Protein AF-A0A964YJC4-F1 (afdb_monomer_lite)

Secondary structure (DSSP, 8-state):
-HHHHHT----HHHHHHHHHHHHHHSPPPPBTTB---EEEEEEEETTTTEEEEEES-GGGS-HHHHHHHHHHHHHHSS-TTS--EEEEEE--GGGHHHHHHHHHHHHHHTT-----PPPP-------------PPPPPPPPPPP-----

Structure (mmCIF, N/CA/C/O backbone):
data_AF-A0A964YJC4-F1
#
_entry.id   AF-A0A964YJC4-F1
#
loop_
_atom_site.group_PDB
_atom_site.id
_atom_site.type_symbol
_atom_site.label_atom_id
_atom_site.label_alt_id
_atom_site.label_comp_id
_atom_site.label_asym_id
_atom_site.label_entity_id
_atom_site.label_seq_id
_atom_site.pdbx_PDB_ins_code
_atom_site.Cartn_x
_atom_site.Cartn_y
_atom_site.Cartn_z
_atom_site.occupancy
_atom_site.B_iso_or_equiv
_atom_site.auth_seq_id
_atom_site.auth_comp_id
_atom_site.auth_asym_id
_atom_site.auth_atom_id
_atom_site.pdbx_PDB_model_num
ATOM 1 N N . ASN A 1 1 ? 11.498 -13.279 -18.787 1.00 78.50 1 ASN A N 1
ATOM 2 C CA . ASN A 1 1 ? 10.397 -12.395 -18.331 1.00 78.50 1 ASN A CA 1
ATOM 3 C C . ASN A 1 1 ? 10.256 -12.341 -16.814 1.00 78.50 1 ASN A C 1
ATOM 5 O O . ASN A 1 1 ? 10.274 -11.239 -16.283 1.00 78.50 1 ASN A O 1
ATOM 9 N N . LEU A 1 2 ? 10.242 -13.479 -16.110 1.00 84.31 2 LEU A N 1
ATOM 10 C CA . LEU A 1 2 ? 10.107 -13.540 -14.645 1.00 84.31 2 LEU A CA 1
ATOM 11 C C . LEU A 1 2 ? 11.129 -12.688 -13.863 1.00 84.31 2 LEU A C 1
ATOM 13 O O . LEU A 1 2 ? 10.747 -11.892 -13.015 1.00 84.31 2 LEU A O 1
ATOM 17 N N . HIS A 1 3 ? 12.422 -12.782 -14.198 1.00 83.69 3 HIS A N 1
ATOM 18 C CA . HIS A 1 3 ? 13.472 -11.994 -13.533 1.00 83.69 3 HI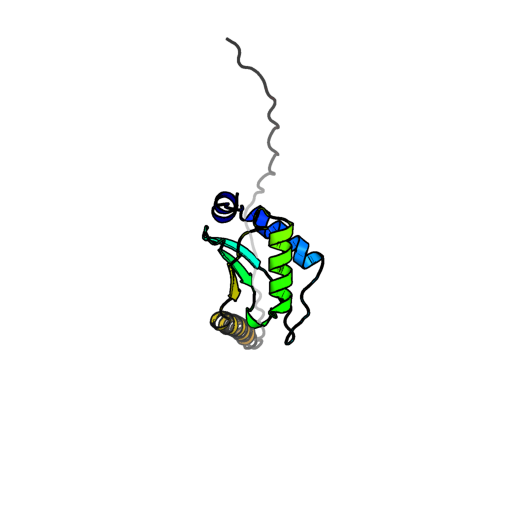S A CA 1
ATOM 19 C C . HIS A 1 3 ? 13.254 -10.477 -13.677 1.00 83.69 3 HIS A C 1
ATOM 21 O O . HIS A 1 3 ? 13.406 -9.727 -12.721 1.00 83.69 3 HIS A O 1
ATOM 27 N N . LYS A 1 4 ? 12.809 -10.024 -14.858 1.00 85.88 4 LYS A N 1
ATOM 28 C CA . LYS A 1 4 ? 12.506 -8.607 -15.115 1.00 85.88 4 LYS A CA 1
ATOM 29 C C . LYS A 1 4 ? 11.345 -8.112 -14.247 1.00 85.88 4 LYS A C 1
ATOM 31 O O . LYS A 1 4 ? 11.418 -6.998 -13.743 1.00 85.88 4 LYS A O 1
ATOM 36 N N . GLN A 1 5 ? 10.310 -8.933 -14.056 1.00 85.31 5 GLN A N 1
ATOM 37 C CA . GLN A 1 5 ? 9.193 -8.617 -13.160 1.00 85.31 5 GLN A CA 1
ATOM 38 C C . GLN A 1 5 ? 9.638 -8.615 -11.686 1.00 85.31 5 GLN A C 1
ATOM 40 O O . GLN A 1 5 ? 9.293 -7.707 -10.937 1.00 85.31 5 GLN A O 1
ATOM 45 N N . ALA A 1 6 ? 10.461 -9.583 -11.267 1.00 85.19 6 ALA A N 1
ATOM 46 C CA . ALA A 1 6 ? 10.927 -9.697 -9.883 1.00 85.19 6 ALA A CA 1
ATOM 47 C C . ALA A 1 6 ? 11.852 -8.541 -9.462 1.00 85.19 6 ALA A C 1
ATOM 49 O O . ALA A 1 6 ? 11.804 -8.089 -8.315 1.00 85.19 6 ALA A O 1
ATOM 50 N N . SER A 1 7 ? 12.667 -8.041 -10.393 1.00 87.88 7 SER A N 1
ATOM 51 C CA . SER A 1 7 ? 13.546 -6.882 -10.199 1.00 87.88 7 SER A CA 1
ATOM 52 C C . SER A 1 7 ? 12.850 -5.538 -10.442 1.00 87.88 7 SER A C 1
ATOM 54 O O . SER A 1 7 ? 13.477 -4.493 -10.272 1.00 87.88 7 SER A O 1
ATOM 56 N N . HIS A 1 8 ? 11.579 -5.532 -10.857 1.00 89.94 8 HIS A N 1
ATOM 57 C CA . HIS A 1 8 ? 10.869 -4.297 -11.161 1.00 89.94 8 HIS A CA 1
ATOM 58 C C . HIS A 1 8 ? 10.605 -3.487 -9.887 1.00 89.94 8 HIS A C 1
ATOM 60 O O . HIS A 1 8 ? 10.132 -4.012 -8.871 1.00 89.94 8 HIS A O 1
ATOM 66 N N . ARG A 1 9 ? 10.912 -2.188 -9.952 1.00 92.12 9 ARG A N 1
ATOM 67 C CA . ARG A 1 9 ? 10.663 -1.242 -8.869 1.00 92.12 9 ARG A CA 1
ATOM 68 C C . ARG A 1 9 ? 9.523 -0.312 -9.247 1.00 92.12 9 ARG A C 1
ATOM 70 O O . ARG A 1 9 ? 9.653 0.469 -10.184 1.00 92.12 9 ARG A O 1
ATOM 77 N N . VAL A 1 10 ? 8.434 -0.399 -8.497 1.00 92.06 10 VAL A N 1
ATOM 78 C CA . VAL A 1 10 ? 7.250 0.441 -8.666 1.00 92.06 10 VAL A CA 1
ATOM 79 C C . VAL A 1 10 ? 7.426 1.709 -7.848 1.00 92.06 10 VAL A C 1
ATOM 81 O O . VAL A 1 10 ? 7.939 1.691 -6.724 1.00 92.06 10 VAL A O 1
ATOM 84 N N . THR A 1 11 ? 7.010 2.834 -8.421 1.00 94.25 11 THR A N 1
ATOM 85 C CA . THR A 1 11 ? 7.091 4.112 -7.723 1.00 94.25 11 THR A CA 1
ATOM 86 C C . THR A 1 11 ? 6.065 4.167 -6.591 1.00 94.25 11 THR A C 1
ATOM 88 O O . THR A 1 11 ? 4.939 3.683 -6.704 1.00 94.25 11 THR A O 1
ATOM 91 N N . THR A 1 12 ? 6.436 4.787 -5.471 1.00 94.69 12 THR A N 1
ATOM 92 C CA . THR A 1 12 ? 5.538 4.942 -4.319 1.00 94.69 12 THR A CA 1
ATOM 93 C C . THR A 1 12 ? 4.195 5.598 -4.686 1.00 94.69 12 THR A C 1
ATOM 95 O O . THR A 1 12 ? 3.168 5.107 -4.216 1.00 94.69 12 THR A O 1
ATOM 98 N N . PRO A 1 13 ? 4.131 6.658 -5.520 1.00 95.75 13 PRO A N 1
ATOM 99 C CA . PRO A 1 13 ? 2.854 7.261 -5.912 1.00 95.75 13 PRO A CA 1
ATOM 100 C C . PRO A 1 13 ? 1.940 6.305 -6.686 1.00 95.75 13 PRO A C 1
ATOM 102 O O . PRO A 1 13 ? 0.749 6.228 -6.396 1.00 95.75 13 PRO A O 1
ATOM 105 N N . GLU A 1 14 ? 2.497 5.544 -7.627 1.00 95.06 14 GLU A N 1
ATOM 106 C CA . GLU A 1 14 ? 1.758 4.572 -8.434 1.00 95.06 14 GLU A CA 1
ATOM 107 C C . GLU A 1 14 ? 1.179 3.446 -7.571 1.00 95.06 14 GLU A C 1
ATOM 109 O O . GLU A 1 14 ? -0.019 3.171 -7.629 1.00 95.06 14 GLU A O 1
ATOM 114 N N . LEU A 1 15 ? 1.998 2.869 -6.684 1.00 94.94 15 LEU A N 1
ATOM 115 C CA . LEU A 1 15 ? 1.549 1.848 -5.736 1.00 94.94 15 LEU A CA 1
ATOM 116 C C . LEU A 1 15 ? 0.409 2.362 -4.848 1.00 94.94 15 LEU A C 1
ATOM 118 O O . LEU A 1 15 ? -0.588 1.672 -4.638 1.00 94.94 15 LEU A O 1
ATOM 122 N N . ASN A 1 16 ? 0.550 3.580 -4.320 1.00 95.81 16 ASN A N 1
ATOM 123 C CA . ASN A 1 16 ? -0.478 4.165 -3.469 1.00 95.81 16 ASN A CA 1
ATOM 124 C C . ASN A 1 16 ? -1.771 4.428 -4.243 1.00 95.81 16 ASN A C 1
ATOM 126 O O . ASN A 1 16 ? -2.837 4.168 -3.696 1.00 95.81 16 ASN A O 1
ATOM 130 N N . ARG A 1 17 ? -1.703 4.863 -5.506 1.00 96.06 17 ARG A N 1
ATOM 131 C CA . ARG A 1 17 ? -2.889 5.040 -6.355 1.00 96.06 17 ARG A CA 1
ATOM 132 C C . ARG A 1 17 ? -3.662 3.732 -6.521 1.00 96.06 17 ARG A C 1
ATOM 134 O O . ARG A 1 17 ? -4.849 3.697 -6.221 1.00 96.06 17 ARG A O 1
ATOM 141 N N . VAL A 1 18 ? -2.977 2.648 -6.888 1.00 96.12 18 VAL A N 1
ATOM 142 C CA . VAL A 1 18 ? -3.600 1.321 -7.049 1.00 96.12 18 VAL A CA 1
ATOM 143 C C . VAL A 1 18 ? -4.288 0.865 -5.762 1.00 96.12 18 VAL A C 1
ATOM 145 O O . VAL A 1 18 ? -5.409 0.355 -5.796 1.00 96.12 18 VAL A O 1
ATOM 148 N N . ILE A 1 19 ? -3.642 1.070 -4.612 1.00 95.25 19 ILE A N 1
ATOM 149 C CA . ILE A 1 19 ? -4.215 0.704 -3.314 1.00 95.25 19 ILE A CA 1
ATOM 150 C C . ILE A 1 19 ? -5.438 1.563 -2.994 1.00 95.25 19 ILE A C 1
ATOM 152 O O . ILE A 1 19 ? -6.454 1.011 -2.581 1.00 95.25 19 ILE A O 1
ATOM 156 N N . GLN A 1 20 ? -5.381 2.881 -3.194 1.00 95.75 20 GLN A N 1
ATOM 157 C CA . GLN A 1 20 ? -6.532 3.759 -2.959 1.00 95.75 20 GLN A CA 1
ATOM 158 C C . GLN A 1 20 ? -7.718 3.372 -3.849 1.00 95.75 20 GLN A C 1
ATOM 160 O O . GLN A 1 20 ? -8.833 3.238 -3.348 1.00 95.75 20 GLN A O 1
ATOM 165 N N . ASP A 1 21 ? -7.475 3.075 -5.125 1.00 96.25 21 ASP A N 1
ATOM 166 C CA . ASP A 1 21 ? -8.512 2.617 -6.052 1.00 96.25 21 ASP A CA 1
ATOM 167 C C . ASP A 1 21 ? -9.097 1.259 -5.624 1.00 96.25 21 ASP A C 1
ATOM 169 O O . ASP A 1 21 ? -10.289 0.993 -5.792 1.00 96.25 21 ASP A O 1
ATOM 173 N N . ALA A 1 22 ? -8.282 0.364 -5.058 1.00 95.62 22 ALA A N 1
ATOM 174 C CA . ALA A 1 22 ? -8.756 -0.907 -4.513 1.00 95.62 22 ALA A CA 1
ATOM 175 C C . ALA A 1 22 ? -9.619 -0.718 -3.252 1.00 95.62 22 ALA A C 1
ATOM 177 O O . ALA A 1 22 ? -10.645 -1.388 -3.117 1.00 95.62 22 ALA A O 1
ATOM 178 N N . LEU A 1 23 ? -9.231 0.199 -2.358 1.00 94.44 23 LEU A N 1
ATOM 179 C CA . LEU A 1 23 ? -9.986 0.547 -1.149 1.00 94.44 23 LEU A CA 1
ATOM 180 C C . LEU A 1 23 ? -11.307 1.253 -1.476 1.00 94.44 23 LEU A C 1
ATOM 182 O O . LEU A 1 23 ? -12.307 1.002 -0.813 1.00 94.44 23 LEU A O 1
ATOM 186 N N . ALA A 1 24 ? -11.321 2.116 -2.494 1.00 95.06 24 ALA A N 1
ATOM 187 C CA . ALA A 1 24 ? -12.527 2.802 -2.948 1.00 95.06 24 ALA A CA 1
ATOM 188 C C . ALA A 1 24 ? -13.540 1.829 -3.570 1.00 95.06 24 ALA A C 1
ATOM 190 O O . ALA A 1 24 ? -14.740 1.962 -3.349 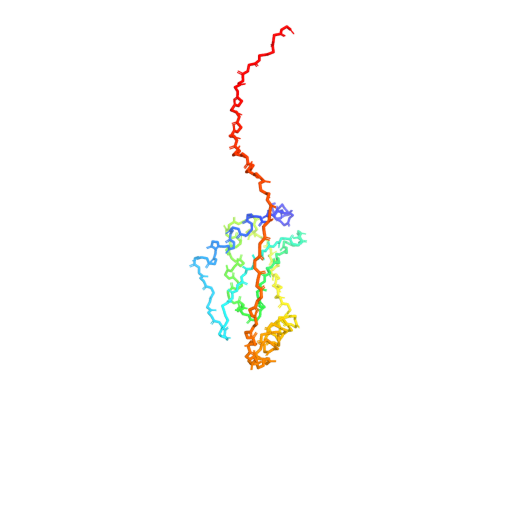1.00 95.06 24 ALA A O 1
ATOM 191 N N . ARG A 1 25 ? -13.055 0.829 -4.321 1.00 95.88 25 ARG A N 1
ATOM 192 C CA . ARG A 1 25 ? -13.899 -0.203 -4.942 1.00 95.88 25 ARG A CA 1
ATOM 193 C C . ARG A 1 25 ? -14.504 -1.171 -3.933 1.00 95.88 25 ARG A C 1
ATOM 195 O O . ARG A 1 25 ? -15.661 -1.550 -4.075 1.00 95.88 25 ARG A O 1
ATOM 202 N N . ASN A 1 26 ? -13.723 -1.597 -2.947 1.00 94.31 26 ASN A N 1
ATOM 203 C CA . ASN A 1 26 ? -14.175 -2.533 -1.926 1.00 94.31 26 ASN A CA 1
ATOM 204 C C . ASN A 1 26 ? -13.658 -2.069 -0.560 1.00 94.31 26 ASN A C 1
ATOM 206 O O . ASN A 1 26 ? -12.541 -2.434 -0.187 1.00 94.31 26 ASN A O 1
ATOM 210 N N . PRO A 1 27 ? -14.422 -1.238 0.168 1.00 91.62 27 PRO A N 1
ATOM 211 C CA . PRO A 1 27 ? -13.987 -0.728 1.455 1.00 91.62 27 PRO A CA 1
ATOM 212 C C . PRO A 1 27 ? -13.885 -1.861 2.487 1.00 91.62 27 PRO A C 1
ATOM 214 O O . PRO A 1 27 ? -14.734 -2.756 2.526 1.00 91.62 27 PRO A O 1
ATOM 217 N N . PRO A 1 28 ? -12.870 -1.833 3.367 1.00 90.62 28 PRO A N 1
ATOM 218 C CA . PRO A 1 28 ? -12.713 -2.864 4.377 1.00 90.62 28 PRO A CA 1
ATOM 219 C C . PRO A 1 28 ? -13.832 -2.755 5.426 1.00 90.62 28 PRO A C 1
ATOM 221 O O . PRO A 1 28 ? -14.160 -1.645 5.859 1.00 90.62 28 PRO A O 1
ATOM 224 N N . PRO A 1 29 ? -14.403 -3.882 5.888 1.00 89.25 29 PRO A N 1
ATOM 225 C CA . PRO A 1 29 ? -15.449 -3.856 6.901 1.00 89.25 29 PRO A CA 1
ATOM 226 C C . PRO A 1 29 ? -14.908 -3.335 8.235 1.00 89.25 29 PRO A C 1
ATOM 228 O O . PRO A 1 29 ? -13.769 -3.611 8.623 1.00 89.25 29 PRO A O 1
ATOM 231 N N . MET A 1 30 ? -15.750 -2.619 8.980 1.00 90.44 30 MET A N 1
ATOM 232 C CA . MET A 1 30 ? -15.403 -2.163 10.323 1.00 90.44 30 MET A CA 1
ATOM 233 C C . MET A 1 30 ? -15.202 -3.361 11.262 1.00 90.44 30 MET A C 1
ATOM 235 O O . MET A 1 30 ? -15.979 -4.321 11.264 1.00 90.44 30 MET A O 1
ATOM 239 N N . ARG A 1 31 ? -14.158 -3.304 12.094 1.00 84.25 31 ARG A N 1
ATOM 240 C CA . ARG A 1 31 ? -13.827 -4.353 13.066 1.00 84.25 31 ARG A CA 1
ATOM 241 C C . ARG A 1 31 ? -13.546 -3.727 14.422 1.00 84.25 31 ARG A C 1
ATOM 243 O O . ARG A 1 31 ? -12.766 -2.785 14.526 1.00 84.25 31 ARG A O 1
ATOM 250 N N . ARG A 1 32 ? -14.158 -4.271 15.480 1.00 83.50 32 ARG A N 1
ATOM 251 C CA . ARG A 1 32 ? -13.937 -3.836 16.876 1.00 83.50 32 ARG A CA 1
ATOM 252 C C . ARG A 1 32 ? -14.125 -2.319 17.074 1.00 83.50 32 ARG A C 1
ATOM 254 O O . ARG A 1 32 ? -13.323 -1.681 17.749 1.00 83.50 32 ARG A O 1
ATOM 261 N N . GLY A 1 33 ? -15.131 -1.740 16.412 1.00 87.75 33 GLY A N 1
ATOM 262 C CA . GLY A 1 33 ? -15.420 -0.299 16.459 1.00 87.75 33 GLY A CA 1
ATOM 263 C C . GLY A 1 33 ? -14.360 0.599 15.807 1.00 87.75 33 GLY A C 1
ATOM 264 O O . GLY A 1 33 ? -14.405 1.812 15.976 1.00 87.75 33 GLY A O 1
ATOM 265 N N . LYS A 1 34 ? -13.389 0.030 15.078 1.00 88.06 34 LYS A N 1
ATOM 266 C CA . LYS A 1 34 ? -12.342 0.775 14.374 1.00 88.06 34 LYS A CA 1
ATOM 267 C C . LYS A 1 34 ? -12.435 0.518 12.873 1.00 88.06 34 LYS A C 1
ATOM 269 O O . LYS A 1 34 ? -12.495 -0.628 12.425 1.00 88.06 34 LYS A O 1
ATOM 274 N N . ASN A 1 35 ? -12.383 1.596 12.094 1.00 89.69 35 ASN A N 1
ATOM 275 C CA . ASN A 1 35 ? -12.280 1.508 10.640 1.00 89.69 35 ASN A CA 1
ATOM 276 C C . ASN A 1 35 ? -10.833 1.175 10.242 1.00 89.69 35 ASN A C 1
ATOM 278 O O . ASN A 1 35 ? -9.917 1.896 10.662 1.00 89.69 35 ASN A O 1
ATOM 282 N N . PRO A 1 36 ? -10.587 0.112 9.453 1.00 91.56 36 PRO A N 1
ATOM 283 C CA . PRO A 1 36 ? -9.258 -0.180 8.927 1.00 91.56 36 PRO A CA 1
ATOM 284 C C . PRO A 1 36 ? -8.812 0.958 8.003 1.00 91.56 36 PRO A C 1
ATOM 286 O O . PRO A 1 36 ? -9.524 1.341 7.078 1.00 91.56 36 PRO A O 1
ATOM 289 N N . ARG A 1 37 ? -7.642 1.541 8.274 1.00 91.06 37 ARG A N 1
ATOM 290 C CA . ARG A 1 37 ? -7.102 2.673 7.505 1.00 91.06 37 ARG A CA 1
ATOM 291 C C . ARG A 1 37 ? -5.689 2.356 7.056 1.00 91.06 37 ARG A C 1
ATOM 293 O O . ARG A 1 37 ? -4.823 2.094 7.893 1.00 91.06 37 ARG A O 1
ATOM 300 N N . VAL A 1 38 ? -5.463 2.422 5.748 1.00 93.88 38 VAL A N 1
ATOM 301 C CA . VAL A 1 38 ? -4.129 2.371 5.143 1.00 93.88 38 VAL A CA 1
ATOM 302 C C . VAL A 1 38 ? -3.643 3.806 4.973 1.00 93.88 38 VAL A C 1
ATOM 304 O O . VAL A 1 38 ? -4.348 4.635 4.405 1.00 93.88 38 VAL A O 1
ATOM 307 N N . TYR A 1 39 ? -2.469 4.114 5.515 1.00 93.88 39 TYR A N 1
ATOM 308 C CA . TYR A 1 39 ? -1.880 5.448 5.428 1.00 93.88 39 TYR A CA 1
ATOM 309 C C . TYR A 1 39 ? -1.084 5.612 4.143 1.00 93.88 39 TYR A C 1
ATOM 311 O O . TYR A 1 39 ? -1.269 6.579 3.416 1.00 93.88 39 TYR A O 1
ATOM 319 N N . PHE A 1 40 ? -0.191 4.663 3.892 1.00 94.56 40 PHE A N 1
ATOM 320 C CA . PHE A 1 40 ? 0.637 4.614 2.701 1.00 94.56 40 PHE A CA 1
ATOM 321 C C . PHE A 1 40 ? 1.223 3.211 2.554 1.00 94.56 40 PHE A C 1
ATOM 323 O O . PHE A 1 40 ? 1.248 2.423 3.506 1.00 94.56 40 PHE A O 1
ATOM 330 N N . ALA A 1 41 ? 1.729 2.917 1.368 1.00 95.81 41 ALA A N 1
ATOM 331 C CA . ALA A 1 41 ? 2.489 1.719 1.075 1.00 95.81 41 ALA A CA 1
ATOM 332 C C . ALA A 1 41 ? 3.784 2.063 0.339 1.00 95.81 41 ALA A C 1
ATOM 334 O O . ALA A 1 41 ? 3.882 3.104 -0.311 1.00 95.81 41 ALA A O 1
ATOM 335 N N . THR A 1 42 ? 4.774 1.182 0.445 1.00 95.56 42 THR A N 1
ATOM 336 C CA . THR A 1 42 ? 6.064 1.304 -0.246 1.00 95.56 42 THR A CA 1
ATOM 337 C C . THR A 1 42 ? 6.623 -0.067 -0.613 1.00 95.56 42 THR A C 1
ATOM 339 O O . THR A 1 42 ? 6.273 -1.075 0.005 1.00 95.56 42 THR A O 1
ATOM 342 N N . GLN A 1 43 ? 7.524 -0.104 -1.593 1.00 95.38 43 GLN A N 1
ATOM 343 C CA . GLN A 1 43 ? 8.288 -1.297 -1.941 1.00 95.38 43 GLN A CA 1
ATOM 344 C C . GLN A 1 43 ? 9.624 -1.313 -1.187 1.00 95.38 43 GLN A C 1
ATOM 346 O O . GLN A 1 43 ? 10.530 -0.525 -1.472 1.00 95.38 43 GLN A O 1
ATOM 351 N N . ALA A 1 44 ? 9.753 -2.236 -0.235 1.00 94.69 44 ALA A N 1
ATOM 352 C CA . ALA A 1 44 ? 10.940 -2.378 0.604 1.00 94.69 44 ALA A CA 1
ATOM 353 C C . ALA A 1 44 ? 12.070 -3.150 -0.088 1.00 94.69 44 ALA A C 1
ATOM 355 O O . ALA A 1 44 ? 13.232 -2.791 0.072 1.00 94.69 44 ALA A O 1
ATOM 356 N N . SER A 1 45 ? 11.736 -4.184 -0.864 1.00 92.25 45 SER A N 1
ATOM 357 C CA . SER A 1 45 ? 12.722 -5.023 -1.554 1.00 92.25 45 SER A CA 1
ATOM 358 C C . SER A 1 45 ? 12.250 -5.444 -2.947 1.00 92.25 45 SER A C 1
ATOM 360 O O . SER A 1 45 ? 11.056 -5.407 -3.263 1.00 92.25 45 SER A O 1
ATOM 362 N N . THR A 1 46 ? 13.213 -5.836 -3.773 1.00 90.00 46 THR A N 1
ATOM 363 C CA . THR A 1 46 ? 13.066 -6.405 -5.117 1.00 90.00 46 THR A CA 1
ATOM 364 C C . THR A 1 46 ? 13.648 -7.816 -5.110 1.00 90.00 46 THR A C 1
ATOM 366 O O . THR A 1 46 ? 14.700 -8.024 -4.515 1.00 90.00 46 THR A O 1
ATOM 369 N N . ASN A 1 47 ? 13.006 -8.754 -5.808 1.00 88.75 47 ASN A N 1
ATOM 370 C CA . ASN A 1 47 ? 13.396 -10.166 -5.905 1.00 88.75 47 ASN A CA 1
ATOM 371 C C . ASN A 1 47 ? 13.500 -10.923 -4.552 1.00 88.75 47 ASN A C 1
ATOM 373 O O . ASN A 1 47 ? 14.605 -11.214 -4.094 1.00 88.75 47 ASN A O 1
ATOM 377 N N . PRO A 1 48 ? 12.372 -11.281 -3.909 1.00 87.50 48 PRO A N 1
ATOM 378 C CA . PRO A 1 48 ? 10.986 -11.073 -4.340 1.00 87.50 48 PRO A CA 1
ATOM 379 C C . PRO A 1 48 ? 10.450 -9.666 -3.998 1.00 87.50 48 PRO A C 1
ATOM 381 O O . PRO A 1 48 ? 10.848 -9.076 -2.984 1.00 87.50 48 PRO A O 1
ATOM 384 N N . PRO A 1 49 ? 9.531 -9.110 -4.813 1.00 92.06 49 PRO A N 1
ATOM 385 C CA . PRO A 1 49 ? 8.908 -7.819 -4.547 1.00 92.06 49 PRO A CA 1
ATOM 386 C C . PRO A 1 49 ? 8.203 -7.842 -3.187 1.00 92.06 49 PRO A C 1
ATOM 388 O O . PRO A 1 49 ? 7.221 -8.555 -2.974 1.00 92.06 49 PRO A O 1
ATOM 391 N N . THR A 1 50 ? 8.741 -7.064 -2.248 1.00 94.88 50 THR A N 1
ATOM 392 C CA . THR A 1 50 ? 8.232 -6.977 -0.876 1.00 94.88 50 THR A CA 1
ATOM 393 C C . THR A 1 50 ? 7.569 -5.628 -0.676 1.00 94.88 50 THR A C 1
ATOM 395 O O . THR A 1 50 ? 8.233 -4.588 -0.702 1.00 94.88 50 THR A O 1
ATOM 398 N N . LEU A 1 51 ? 6.254 -5.650 -0.481 1.00 95.00 51 LEU A N 1
ATOM 399 C CA . LEU A 1 51 ? 5.417 -4.469 -0.328 1.00 95.00 51 LEU A CA 1
ATOM 400 C C . LEU A 1 51 ? 5.021 -4.317 1.135 1.00 95.00 51 LEU A C 1
ATOM 402 O O . LEU A 1 51 ? 4.503 -5.246 1.751 1.00 95.00 51 LEU A O 1
ATOM 406 N N . VAL A 1 52 ? 5.259 -3.133 1.687 1.00 95.69 52 VAL A N 1
ATOM 407 C CA . VAL A 1 52 ? 4.944 -2.810 3.076 1.00 95.69 52 VAL A CA 1
ATOM 408 C C . VAL A 1 52 ? 3.771 -1.846 3.105 1.00 95.69 52 VAL A C 1
ATOM 410 O O . VAL A 1 52 ? 3.860 -0.750 2.554 1.00 95.69 52 VAL A O 1
ATOM 413 N N . LEU A 1 53 ? 2.685 -2.245 3.765 1.00 95.75 53 LEU A N 1
ATOM 414 C CA . LEU A 1 53 ? 1.498 -1.426 3.982 1.00 95.75 53 LEU A CA 1
ATOM 415 C C . LEU A 1 53 ? 1.499 -0.909 5.412 1.00 95.75 53 LEU A C 1
ATOM 417 O O . LEU A 1 53 ? 1.447 -1.683 6.371 1.00 95.75 53 LEU A O 1
ATOM 421 N N . PHE A 1 54 ? 1.510 0.410 5.551 1.00 95.44 54 PHE A N 1
ATOM 422 C CA . PHE A 1 54 ? 1.407 1.074 6.837 1.00 95.44 54 PHE A CA 1
ATOM 423 C C . PHE A 1 54 ? -0.050 1.379 7.142 1.00 95.44 54 PHE A C 1
ATOM 425 O O . PHE A 1 54 ? -0.732 2.072 6.387 1.00 95.44 54 PHE A O 1
ATOM 432 N N . CYS A 1 55 ? -0.527 0.881 8.275 1.00 93.88 55 CYS A N 1
ATOM 433 C CA . CYS A 1 55 ? -1.920 1.001 8.672 1.00 93.88 55 CYS A CA 1
ATOM 434 C C . CYS A 1 55 ? -2.078 1.361 10.150 1.00 93.88 55 CYS A C 1
ATOM 436 O O . CYS A 1 55 ? -1.125 1.372 10.936 1.00 93.88 55 CYS A O 1
ATOM 438 N N . ASN A 1 56 ? -3.308 1.675 10.541 1.00 91.12 56 ASN A N 1
ATOM 439 C CA . ASN A 1 56 ? -3.648 1.950 11.934 1.00 91.12 56 ASN A CA 1
ATOM 440 C C . ASN A 1 56 ? -3.521 0.716 12.840 1.00 91.12 56 ASN A C 1
ATOM 442 O O . ASN A 1 56 ? -3.145 0.855 14.001 1.00 91.12 56 ASN A O 1
ATOM 446 N N . GLY A 1 57 ? -3.784 -0.486 12.327 1.00 89.75 57 GLY A N 1
ATOM 447 C CA . GLY A 1 57 ? -3.622 -1.714 13.094 1.00 89.75 57 GLY A CA 1
ATOM 448 C C . GLY A 1 57 ? -3.620 -2.957 12.216 1.00 89.75 57 GLY A C 1
ATOM 449 O O . GLY A 1 57 ? -4.539 -3.170 11.434 1.00 89.75 57 GLY A O 1
ATOM 450 N N . LYS A 1 58 ? -2.613 -3.820 12.399 1.00 89.06 58 LYS A N 1
ATOM 451 C CA . LYS A 1 58 ? -2.485 -5.080 11.649 1.00 89.06 58 LYS A CA 1
ATOM 452 C C . LYS A 1 58 ? -3.662 -6.031 11.891 1.00 89.06 58 LYS A C 1
ATOM 454 O O . LYS A 1 58 ? -4.103 -6.694 10.967 1.00 89.06 58 LYS A O 1
ATOM 459 N N . SER A 1 59 ? -4.195 -6.062 13.113 1.00 87.88 59 SER A N 1
ATOM 460 C CA . SER A 1 59 ? -5.327 -6.916 13.499 1.00 87.88 59 SER A CA 1
ATOM 461 C C . SER A 1 59 ? -6.682 -6.471 12.940 1.00 87.88 59 SER A C 1
ATOM 463 O O . SER A 1 59 ? -7.676 -7.149 13.177 1.00 87.88 59 SER A O 1
ATOM 465 N N . LEU A 1 60 ? -6.742 -5.330 12.246 1.00 89.62 60 LEU A N 1
ATOM 466 C CA . LEU A 1 60 ? -7.966 -4.829 11.617 1.00 89.62 60 LEU A CA 1
ATOM 467 C C . LEU A 1 60 ? -8.163 -5.368 10.196 1.00 89.62 60 LEU A C 1
ATOM 469 O O . LEU A 1 60 ? -9.254 -5.238 9.651 1.00 89.62 60 LEU A O 1
ATOM 473 N N . PHE A 1 61 ? -7.122 -5.956 9.603 1.00 90.75 61 PHE A N 1
ATOM 474 C CA . PHE A 1 61 ? -7.173 -6.525 8.265 1.00 90.75 61 PHE A CA 1
ATOM 475 C C . PHE A 1 61 ? -7.178 -8.048 8.342 1.00 90.75 61 PHE A C 1
ATOM 477 O O . PHE A 1 61 ? -6.199 -8.661 8.770 1.00 90.75 61 PHE A O 1
ATOM 484 N N . ASP A 1 62 ? -8.272 -8.652 7.889 1.00 90.50 62 ASP A N 1
ATOM 485 C CA . ASP A 1 62 ? -8.387 -10.104 7.824 1.00 90.50 62 ASP A CA 1
ATOM 486 C C . ASP A 1 62 ? -7.599 -10.662 6.622 1.00 90.50 62 ASP A C 1
ATOM 488 O O . ASP A 1 62 ? -7.536 -10.015 5.570 1.00 90.50 62 ASP A O 1
ATOM 492 N N . PRO A 1 63 ? -7.048 -11.887 6.710 1.00 92.50 63 PRO A N 1
ATOM 493 C CA . PRO A 1 63 ? -6.295 -12.502 5.615 1.00 92.50 63 PRO A CA 1
ATOM 494 C C . PRO A 1 63 ? -6.994 -12.506 4.241 1.00 92.50 63 PRO A C 1
ATOM 496 O O . PRO A 1 63 ? -6.315 -12.254 3.246 1.00 92.50 63 PRO A O 1
ATOM 499 N N . PRO A 1 64 ? -8.320 -12.733 4.122 1.00 94.38 64 PRO A N 1
ATOM 500 C CA . PRO A 1 64 ? -9.007 -12.663 2.830 1.00 94.38 64 PRO A CA 1
ATOM 501 C C . PRO A 1 64 ? -8.955 -11.271 2.195 1.00 94.38 64 PRO A C 1
ATOM 503 O O . PRO A 1 64 ? -8.777 -11.145 0.986 1.00 94.38 64 PRO A O 1
ATOM 506 N N . TYR A 1 65 ? -9.049 -10.217 3.008 1.00 94.50 65 TYR A N 1
ATOM 507 C CA . TYR A 1 65 ? -8.965 -8.848 2.512 1.00 94.50 65 TYR A CA 1
ATOM 508 C C . TYR A 1 65 ? -7.550 -8.521 2.018 1.00 94.50 65 TYR A C 1
ATOM 510 O O . TYR A 1 65 ? -7.368 -7.837 1.015 1.00 94.50 65 TYR A O 1
ATOM 518 N N . LEU A 1 66 ? -6.530 -9.074 2.672 1.00 93.56 66 LEU A N 1
ATOM 519 C CA . LEU A 1 66 ? -5.144 -8.945 2.222 1.00 93.56 66 LEU A CA 1
ATOM 520 C C . LEU A 1 66 ? -4.899 -9.634 0.886 1.00 93.56 66 LEU A C 1
ATOM 522 O O . LEU A 1 66 ? -4.226 -9.063 0.036 1.00 93.56 66 LEU A O 1
ATOM 526 N N . ARG A 1 67 ? -5.504 -10.806 0.669 1.00 94.62 67 ARG A N 1
ATOM 527 C CA . ARG A 1 67 ? -5.476 -11.491 -0.633 1.00 94.62 67 ARG A CA 1
ATOM 528 C C . ARG A 1 67 ? -6.151 -10.660 -1.722 1.00 94.62 67 ARG A C 1
ATOM 530 O O . ARG A 1 67 ? -5.659 -10.623 -2.843 1.00 94.62 67 ARG A O 1
ATOM 537 N N . TYR A 1 68 ? -7.246 -9.968 -1.398 1.00 95.69 68 TYR A N 1
ATOM 538 C CA . TYR A 1 68 ? -7.884 -9.029 -2.324 1.00 95.69 68 TYR A CA 1
ATOM 539 C C . TYR A 1 68 ? -6.944 -7.876 -2.706 1.00 95.69 68 TYR A C 1
ATOM 541 O O . TYR A 1 68 ? -6.782 -7.593 -3.891 1.00 95.69 68 TYR A O 1
ATOM 549 N N . ILE A 1 69 ? -6.278 -7.254 -1.728 1.00 94.62 69 ILE A N 1
ATOM 550 C CA . ILE A 1 69 ? -5.307 -6.182 -1.994 1.00 94.62 69 ILE A CA 1
ATOM 551 C C . ILE A 1 69 ? -4.121 -6.702 -2.813 1.00 94.62 69 ILE A C 1
ATOM 553 O O . ILE A 1 69 ? -3.716 -6.058 -3.777 1.00 94.62 69 ILE A O 1
ATOM 557 N N . GLU A 1 70 ? -3.592 -7.878 -2.479 1.00 94.56 70 GLU A N 1
ATOM 558 C CA . GLU A 1 70 ? -2.527 -8.523 -3.247 1.00 94.56 70 GLU A CA 1
ATOM 559 C C . GLU A 1 70 ? -2.955 -8.772 -4.699 1.00 94.56 70 GLU A C 1
ATOM 561 O O . GLU A 1 70 ? -2.208 -8.454 -5.622 1.00 94.56 70 GLU A O 1
ATOM 566 N N . LYS A 1 71 ? -4.179 -9.269 -4.915 1.00 94.75 71 LYS A N 1
ATOM 567 C CA . LYS A 1 71 ? -4.743 -9.454 -6.254 1.00 94.75 71 LYS A CA 1
ATOM 568 C C . LYS A 1 71 ? -4.857 -8.125 -7.004 1.00 94.75 71 LYS A C 1
ATOM 570 O O . LYS A 1 71 ? -4.436 -8.049 -8.149 1.00 94.75 71 LYS A O 1
ATOM 575 N N . ALA A 1 72 ? -5.358 -7.069 -6.365 1.00 94.44 72 ALA A N 1
ATOM 576 C CA . ALA A 1 72 ? -5.459 -5.753 -6.994 1.00 94.44 72 ALA A CA 1
ATOM 577 C C . ALA A 1 72 ? -4.082 -5.208 -7.419 1.00 94.44 72 ALA A C 1
ATOM 579 O O . ALA A 1 72 ? -3.948 -4.635 -8.496 1.00 94.44 72 ALA A O 1
ATOM 580 N N . ILE A 1 73 ? -3.048 -5.428 -6.606 1.00 93.94 73 ILE A N 1
ATOM 581 C CA . ILE A 1 73 ? -1.662 -5.075 -6.937 1.00 93.94 73 ILE A CA 1
ATOM 582 C C . ILE A 1 73 ? -1.169 -5.898 -8.136 1.00 93.94 73 ILE A C 1
ATOM 584 O O . ILE A 1 73 ? -0.588 -5.325 -9.052 1.00 93.94 73 ILE A O 1
ATOM 588 N N . ARG A 1 74 ? -1.429 -7.212 -8.168 1.00 92.75 74 ARG A N 1
ATOM 589 C CA . ARG A 1 74 ? -1.056 -8.090 -9.295 1.00 92.75 74 ARG A CA 1
ATOM 590 C C . ARG A 1 74 ? -1.748 -7.708 -10.602 1.00 92.75 74 ARG A C 1
ATOM 592 O O . ARG A 1 74 ? -1.109 -7.745 -11.643 1.00 92.75 74 ARG A O 1
ATOM 599 N N . ASP A 1 75 ? -3.024 -7.336 -10.543 1.00 92.94 75 ASP A N 1
ATOM 600 C CA . ASP A 1 75 ? -3.825 -7.020 -11.730 1.00 92.94 75 ASP A CA 1
ATOM 601 C C . ASP A 1 75 ? -3.432 -5.673 -12.367 1.00 92.94 75 ASP A C 1
ATOM 603 O O . ASP A 1 75 ? -3.624 -5.481 -13.564 1.00 92.94 75 ASP A O 1
ATOM 607 N N . ASN A 1 76 ? -2.923 -4.721 -11.574 1.00 92.62 76 ASN A N 1
ATOM 608 C CA . ASN A 1 76 ? -2.637 -3.355 -12.037 1.00 92.62 76 ASN A CA 1
ATOM 609 C C . ASN A 1 76 ? -1.140 -3.068 -12.232 1.00 92.62 76 ASN A C 1
ATOM 611 O O . ASN A 1 76 ? -0.802 -2.074 -12.868 1.00 92.62 76 ASN A O 1
ATOM 615 N N . LEU A 1 77 ? -0.243 -3.893 -11.683 1.00 89.75 77 LEU A N 1
ATOM 616 C CA . LEU A 1 77 ? 1.209 -3.700 -11.758 1.00 89.75 77 LEU A CA 1
ATOM 617 C C . LEU A 1 77 ? 1.898 -4.871 -12.467 1.00 89.75 77 LEU A C 1
ATOM 619 O O . LEU A 1 77 ? 1.350 -5.958 -12.616 1.00 89.75 77 LEU A O 1
ATOM 623 N N . SER A 1 78 ? 3.162 -4.670 -12.838 1.00 86.50 78 SER A N 1
ATOM 624 C CA . SER A 1 78 ? 4.012 -5.624 -13.568 1.00 86.50 78 SER A CA 1
ATOM 625 C C . SER A 1 78 ? 4.481 -6.845 -12.743 1.00 86.50 78 SER A C 1
ATOM 627 O O . SER A 1 78 ? 5.626 -7.275 -12.884 1.00 86.50 78 SER A O 1
ATOM 629 N N . PHE A 1 79 ? 3.639 -7.392 -11.859 1.00 86.69 79 PHE A N 1
ATOM 630 C CA . PHE A 1 79 ? 3.969 -8.479 -10.920 1.00 86.69 79 PHE A CA 1
ATOM 631 C C . PHE A 1 79 ? 3.125 -9.752 -11.115 1.00 86.69 79 PHE A C 1
ATOM 633 O O . PHE A 1 79 ? 3.020 -10.560 -10.194 1.00 86.69 79 PHE A O 1
ATOM 640 N N . ALA A 1 80 ? 2.511 -9.937 -12.285 1.00 83.50 80 ALA A N 1
ATOM 641 C CA . ALA A 1 80 ? 1.563 -11.024 -12.542 1.00 83.50 80 ALA A CA 1
ATOM 642 C C . ALA A 1 80 ? 2.120 -12.430 -12.229 1.00 83.50 80 ALA A C 1
ATOM 644 O O . ALA A 1 80 ? 1.437 -13.227 -11.582 1.00 83.50 80 ALA A O 1
ATOM 645 N N . ASP A 1 81 ? 3.372 -12.706 -12.612 1.00 85.75 81 ASP A N 1
ATOM 646 C CA . ASP A 1 81 ? 3.959 -14.053 -12.548 1.00 85.75 81 ASP A CA 1
ATOM 647 C C . ASP A 1 81 ? 4.882 -14.266 -11.333 1.00 85.75 81 ASP A C 1
ATOM 649 O O . ASP A 1 81 ? 5.464 -15.339 -11.171 1.00 85.75 81 ASP A O 1
ATOM 653 N N . VAL A 1 82 ? 5.049 -13.255 -10.471 1.00 90.00 82 VAL A N 1
ATOM 654 C CA . VAL A 1 82 ? 6.008 -13.276 -9.352 1.00 90.00 82 VAL A CA 1
ATOM 655 C C . VAL A 1 82 ? 5.281 -13.342 -8.010 1.00 90.00 82 VAL A C 1
ATOM 657 O O . VAL A 1 82 ? 4.247 -12.710 -7.801 1.00 90.00 82 VAL A O 1
ATOM 660 N N . ALA A 1 83 ? 5.843 -14.088 -7.058 1.00 89.50 83 ALA A N 1
ATOM 661 C CA . ALA A 1 83 ? 5.363 -14.084 -5.680 1.00 89.50 83 ALA A CA 1
ATOM 662 C C . ALA A 1 83 ? 5.553 -12.699 -5.035 1.00 89.50 83 ALA A C 1
ATOM 664 O O . ALA A 1 83 ? 6.666 -12.169 -4.999 1.00 89.50 83 ALA A O 1
ATOM 665 N N . ILE A 1 84 ? 4.468 -12.128 -4.503 1.00 92.81 84 ILE A N 1
ATOM 666 C CA . ILE A 1 84 ? 4.486 -10.847 -3.792 1.00 92.81 84 ILE A CA 1
ATOM 667 C C . ILE A 1 84 ? 4.495 -11.109 -2.290 1.00 92.81 84 ILE A C 1
ATOM 669 O O . ILE A 1 84 ? 3.602 -11.766 -1.758 1.00 92.81 84 ILE A O 1
ATOM 673 N N . ASN A 1 85 ? 5.468 -10.530 -1.590 1.00 94.19 85 ASN A N 1
ATOM 674 C CA . ASN A 1 85 ? 5.494 -10.544 -0.133 1.00 94.19 85 ASN A CA 1
ATOM 675 C C . ASN A 1 85 ? 4.773 -9.307 0.403 1.00 94.19 85 ASN A C 1
ATOM 677 O O . ASN A 1 85 ? 5.320 -8.203 0.381 1.00 94.19 85 ASN A O 1
ATOM 681 N N . LEU A 1 86 ? 3.547 -9.492 0.895 1.00 94.81 86 LEU A N 1
ATOM 682 C CA . LEU A 1 86 ? 2.750 -8.421 1.489 1.00 94.81 86 LEU A CA 1
ATOM 683 C C . LEU A 1 86 ? 2.964 -8.356 3.008 1.00 94.81 86 LEU A C 1
ATOM 685 O O . LEU A 1 86 ? 2.533 -9.236 3.754 1.00 94.81 86 LEU A O 1
ATOM 689 N N . VAL A 1 87 ? 3.606 -7.291 3.482 1.00 94.56 87 VAL A N 1
ATOM 690 C CA . VAL A 1 87 ? 3.887 -7.064 4.903 1.00 94.56 87 VAL A CA 1
ATOM 691 C C . VAL A 1 87 ? 3.033 -5.917 5.419 1.00 94.56 87 VAL A C 1
ATOM 693 O O . VAL A 1 87 ? 3.006 -4.834 4.845 1.00 94.56 87 VAL A O 1
ATOM 696 N N . ILE A 1 88 ? 2.370 -6.123 6.554 1.00 94.69 88 ILE A N 1
ATOM 697 C CA . ILE A 1 88 ? 1.576 -5.077 7.205 1.00 94.69 88 ILE A CA 1
ATOM 698 C C . ILE A 1 88 ? 2.289 -4.591 8.447 1.00 94.69 88 ILE A C 1
ATOM 700 O O . ILE A 1 88 ? 2.592 -5.376 9.349 1.00 94.69 88 ILE A O 1
ATOM 704 N N . GLN A 1 89 ? 2.463 -3.279 8.513 1.00 91.81 89 GLN A N 1
ATOM 705 C CA . GLN A 1 89 ? 2.989 -2.578 9.667 1.00 91.81 89 GLN A CA 1
ATOM 706 C C . GLN A 1 89 ? 1.876 -1.729 10.281 1.00 91.81 89 GLN A C 1
ATOM 708 O O . GLN A 1 89 ? 1.350 -0.805 9.661 1.00 91.81 89 GLN A O 1
ATOM 713 N N . GLY A 1 90 ? 1.481 -2.076 11.505 1.00 89.81 90 GLY A N 1
ATOM 714 C CA . GLY A 1 90 ? 0.546 -1.276 12.290 1.00 89.81 90 GLY A CA 1
ATOM 715 C C . GLY A 1 90 ? 1.292 -0.206 13.079 1.00 89.81 90 GLY A C 1
ATOM 716 O O . GLY A 1 90 ? 2.375 -0.470 13.600 1.00 89.81 90 GLY A O 1
ATOM 717 N N . LYS A 1 91 ? 0.705 0.984 13.235 1.00 79.06 91 LYS A N 1
ATOM 718 C CA . LYS A 1 91 ? 1.187 1.935 14.245 1.00 79.06 91 LYS A CA 1
ATOM 719 C C . LYS A 1 91 ? 1.129 1.263 15.622 1.00 79.06 91 LYS A C 1
ATOM 721 O O . LYS A 1 91 ? 0.072 0.800 16.048 1.00 79.06 91 LYS A O 1
ATOM 726 N N . ASN A 1 92 ? 2.267 1.193 16.316 1.00 62.84 92 ASN A N 1
ATOM 727 C CA . ASN A 1 92 ? 2.337 0.670 17.679 1.00 62.84 92 ASN A CA 1
ATOM 728 C C . ASN A 1 92 ? 1.389 1.481 18.580 1.00 62.84 92 ASN A C 1
ATOM 730 O O . ASN A 1 92 ? 1.662 2.637 18.901 1.00 62.84 92 ASN A O 1
ATOM 734 N N . GLN A 1 93 ? 0.279 0.876 19.012 1.00 55.62 93 GLN A N 1
ATOM 735 C CA . GLN A 1 93 ? -0.711 1.540 19.875 1.00 55.62 93 GLN A CA 1
ATOM 736 C C . GLN A 1 93 ? -0.153 1.914 21.262 1.00 55.62 93 GLN A C 1
ATOM 738 O O . GLN A 1 93 ? -0.769 2.713 21.960 1.00 55.62 93 GLN A O 1
ATOM 743 N N . LYS A 1 94 ? 1.047 1.437 21.638 1.00 53.00 94 LYS A N 1
ATOM 744 C CA . LYS A 1 94 ? 1.728 1.817 22.891 1.00 53.00 94 LYS A CA 1
ATOM 745 C C . LYS A 1 94 ? 2.023 3.325 23.012 1.00 53.00 94 LYS A C 1
ATOM 747 O O . LYS A 1 94 ? 2.214 3.799 24.124 1.00 53.00 94 LYS A O 1
ATOM 752 N N . GLY A 1 95 ? 2.045 4.079 21.907 1.00 45.97 95 GLY A N 1
ATOM 753 C CA . GLY A 1 95 ? 2.264 5.535 21.924 1.00 45.97 95 GLY A CA 1
ATOM 754 C C . GLY A 1 95 ? 0.995 6.395 21.870 1.00 45.97 95 GLY A C 1
ATOM 755 O O . GLY A 1 95 ? 1.054 7.572 22.209 1.00 45.97 95 GLY A O 1
ATOM 756 N N . VAL A 1 96 ? -0.147 5.835 21.452 1.00 50.69 96 VAL A N 1
ATOM 757 C CA . VAL A 1 96 ? -1.396 6.606 21.270 1.00 50.69 96 VAL A CA 1
ATOM 758 C C . VAL A 1 96 ? -2.151 6.741 22.593 1.00 50.69 96 VAL A C 1
ATOM 760 O O . VAL A 1 96 ? -2.622 7.827 22.904 1.00 50.69 96 VAL A O 1
ATOM 763 N N . ALA A 1 97 ? -2.127 5.698 23.432 1.00 51.28 97 ALA A N 1
ATOM 764 C CA . ALA A 1 97 ? -2.713 5.739 24.775 1.00 51.28 97 ALA A CA 1
ATOM 765 C C . ALA A 1 97 ? -2.086 6.817 25.683 1.00 51.28 97 ALA A C 1
ATOM 767 O O . ALA A 1 97 ? -2.759 7.344 26.558 1.00 51.28 97 ALA A O 1
ATOM 768 N N . LYS A 1 98 ? -0.812 7.187 25.462 1.00 47.91 98 LYS A N 1
ATOM 769 C CA . LYS A 1 98 ? -0.179 8.299 26.190 1.00 47.91 98 LYS A CA 1
ATOM 770 C C . LYS A 1 98 ? -0.605 9.675 25.677 1.00 47.91 98 LYS A C 1
ATOM 772 O O . LYS A 1 98 ? -0.660 10.595 26.475 1.00 47.91 98 LYS A O 1
ATOM 777 N N . LYS A 1 99 ? -0.906 9.840 24.383 1.00 47.62 99 LYS A N 1
ATOM 778 C CA . LYS A 1 99 ? -1.325 11.147 23.847 1.00 47.62 99 LYS A CA 1
ATOM 779 C C . LYS A 1 99 ? -2.738 11.520 24.284 1.00 47.62 99 LYS A C 1
ATOM 781 O O . LYS A 1 99 ? -2.940 12.640 24.721 1.00 47.62 99 LYS A O 1
ATOM 786 N N . GLU A 1 100 ? -3.666 10.567 24.241 1.00 51.28 100 GLU A N 1
ATOM 787 C CA . GLU A 1 100 ? -5.053 10.800 24.670 1.00 51.28 100 GLU A CA 1
ATOM 788 C C . GLU A 1 100 ? -5.157 11.046 26.188 1.00 51.28 100 GLU A C 1
ATOM 790 O O . GLU A 1 100 ? -6.002 11.820 26.620 1.00 51.28 100 GLU A O 1
ATOM 795 N N . ALA A 1 101 ? -4.265 10.453 26.995 1.00 54.97 101 ALA A N 1
ATOM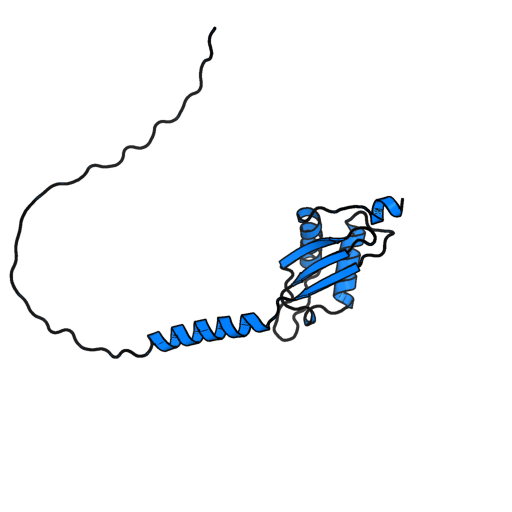 796 C CA . ALA A 1 101 ? -4.196 10.712 28.436 1.00 54.97 101 ALA A CA 1
ATOM 797 C C . ALA A 1 101 ? -3.607 12.096 28.773 1.00 54.97 101 ALA A C 1
ATOM 799 O O . ALA A 1 101 ? -4.136 12.774 29.645 1.00 54.97 101 ALA A O 1
ATOM 800 N N . VAL A 1 102 ? -2.559 12.536 28.065 1.00 59.78 102 VAL A N 1
ATOM 801 C CA . VAL A 1 102 ? -1.938 13.859 28.286 1.00 59.78 102 VAL A CA 1
ATOM 802 C C . VAL A 1 102 ? -2.894 14.990 27.892 1.00 59.78 102 VAL A C 1
ATOM 804 O O . VAL A 1 102 ? -3.009 15.976 28.608 1.00 59.78 102 VAL A O 1
ATOM 807 N N . GLU A 1 103 ? -3.639 14.823 26.797 1.00 56.50 103 GLU A N 1
ATOM 808 C CA . GLU A 1 103 ? -4.595 15.829 26.308 1.00 56.50 103 GLU A CA 1
ATOM 809 C C . GLU A 1 103 ? -5.866 15.905 27.185 1.00 56.50 103 GLU A C 1
ATOM 811 O O . GLU A 1 103 ? -6.486 16.963 27.303 1.00 56.50 103 GLU A O 1
ATOM 816 N N . ALA A 1 104 ? -6.228 14.808 27.863 1.00 57.66 104 ALA A N 1
ATOM 817 C CA . ALA A 1 104 ? -7.297 14.785 28.863 1.00 57.66 104 ALA A CA 1
ATOM 818 C C . ALA A 1 104 ? -6.869 15.407 30.209 1.00 57.66 104 ALA A C 1
ATOM 820 O O . ALA A 1 104 ? -7.652 16.143 30.808 1.00 57.66 104 ALA A O 1
ATOM 821 N N . GLU A 1 105 ? -5.631 15.166 30.653 1.00 55.78 105 GLU A N 1
ATOM 822 C CA . GLU A 1 105 ? -5.068 15.733 31.890 1.00 55.78 105 GLU A CA 1
ATOM 823 C C . GLU A 1 105 ? -4.904 17.264 31.793 1.00 55.78 105 GLU A C 1
ATOM 825 O O . GLU A 1 105 ? -5.248 18.003 32.718 1.00 55.78 105 GLU A O 1
ATOM 830 N N . GLU A 1 106 ? -4.470 17.767 30.633 1.00 55.50 106 GLU A N 1
ATOM 831 C CA . GLU A 1 106 ? -4.284 19.203 30.376 1.00 55.50 106 GLU A CA 1
ATOM 832 C C . GLU A 1 106 ? -5.628 19.967 30.300 1.00 55.50 106 GLU A C 1
ATOM 834 O O . GLU A 1 106 ? -5.746 21.113 30.751 1.00 55.50 106 GLU A O 1
ATOM 839 N N . ALA A 1 107 ? -6.686 19.305 29.815 1.00 57.62 107 ALA A N 1
ATOM 840 C CA . ALA A 1 107 ? -8.051 19.836 29.806 1.00 57.62 107 ALA A CA 1
ATOM 841 C C . ALA A 1 107 ? -8.716 19.832 31.200 1.00 57.62 107 ALA A C 1
ATOM 843 O O . ALA A 1 107 ? -9.573 20.679 31.479 1.00 57.62 107 ALA A O 1
ATOM 844 N N . GLU A 1 108 ? -8.326 18.912 32.087 1.00 52.62 108 GLU A N 1
ATOM 845 C CA . GLU A 1 108 ? -8.824 18.826 33.466 1.00 52.62 108 GLU A CA 1
ATOM 846 C C . GLU A 1 108 ? -8.158 19.871 34.383 1.00 52.62 108 GLU A C 1
ATOM 848 O O . GLU A 1 108 ? -8.847 20.532 35.167 1.00 52.62 108 GLU A O 1
ATOM 853 N N . ALA A 1 109 ? -6.859 20.137 34.201 1.00 56.59 109 ALA A N 1
ATOM 854 C CA . ALA A 1 109 ? -6.105 21.145 34.958 1.00 56.59 109 ALA A CA 1
ATOM 855 C C . ALA A 1 109 ? -6.600 22.596 34.748 1.00 56.59 109 ALA A C 1
ATOM 857 O O . ALA A 1 109 ? -6.455 23.444 35.630 1.00 56.59 109 ALA A O 1
ATOM 858 N N . THR A 1 110 ? -7.258 22.889 33.622 1.00 54.66 110 THR A N 1
ATOM 859 C CA . THR A 1 110 ? -7.842 24.216 33.330 1.00 54.66 110 THR A CA 1
ATOM 860 C C . THR A 1 110 ? -9.200 24.443 34.020 1.00 54.66 110 THR A C 1
ATOM 862 O O . THR A 1 110 ? -9.707 25.565 34.064 1.00 54.66 110 THR A O 1
ATOM 865 N N . ARG A 1 111 ? -9.815 23.405 34.605 1.00 57.03 111 ARG A N 1
ATOM 866 C CA . ARG A 1 111 ? -11.169 23.492 35.184 1.00 57.03 111 ARG A CA 1
ATOM 867 C C . ARG A 1 111 ? -11.206 23.942 36.651 1.00 57.03 111 ARG A C 1
ATOM 869 O O . ARG A 1 111 ? -12.287 24.239 37.158 1.00 57.03 111 ARG A O 1
ATOM 876 N N . VAL A 1 112 ? -10.055 24.035 37.322 1.00 53.56 112 VAL A N 1
ATOM 877 C CA . VAL A 1 112 ? -9.950 24.337 38.760 1.00 53.56 112 VAL A CA 1
ATOM 878 C C . VAL A 1 112 ? -9.155 25.626 38.985 1.00 53.56 112 VAL A C 1
ATOM 880 O O . VAL A 1 112 ? -8.023 25.581 39.440 1.00 53.56 112 VAL A O 1
ATOM 883 N N . HIS A 1 113 ? -9.735 26.792 38.687 1.00 45.41 113 HIS A N 1
ATOM 884 C CA . HIS A 1 113 ? -9.400 28.040 39.393 1.00 45.41 113 HIS A CA 1
ATOM 885 C C . HIS A 1 113 ? -10.685 28.862 39.617 1.00 45.41 113 HIS A C 1
ATOM 887 O O . HIS A 1 113 ? -11.356 29.241 38.652 1.00 45.41 113 HIS A O 1
ATOM 893 N N . PRO A 1 114 ? -11.086 29.100 40.880 1.00 52.38 114 PRO A N 1
ATOM 894 C CA . PRO A 1 114 ? -12.372 29.698 41.216 1.00 52.38 114 PRO A CA 1
ATOM 895 C C . PRO A 1 114 ? -12.401 31.209 40.952 1.00 52.38 114 PRO A C 1
ATOM 897 O O . PRO A 1 114 ? -11.409 31.921 41.094 1.00 52.38 114 PRO A O 1
ATOM 900 N N . ARG A 1 115 ? -13.592 31.706 40.599 1.00 45.78 115 ARG A N 1
ATOM 901 C CA . ARG A 1 115 ? -13.907 33.133 40.444 1.00 45.78 115 ARG A CA 1
ATOM 902 C C . ARG A 1 115 ? -13.524 33.922 41.705 1.00 45.78 115 ARG A C 1
ATOM 904 O O . ARG A 1 115 ? -14.121 33.694 42.753 1.00 45.78 115 ARG A O 1
ATOM 911 N N . HIS A 1 116 ? -12.665 34.935 41.574 1.00 44.56 116 HIS A N 1
ATOM 912 C CA . HIS A 1 116 ? -12.610 36.055 42.518 1.00 44.56 116 HIS A CA 1
ATOM 913 C C . HIS A 1 116 ? -12.917 37.386 41.820 1.00 44.56 116 HIS A C 1
ATOM 915 O O . HIS A 1 116 ? -12.378 37.735 40.774 1.00 44.56 116 HIS A O 1
ATOM 921 N N . ARG A 1 117 ? -13.877 38.080 42.431 1.00 41.34 117 ARG A N 1
ATOM 922 C CA . ARG A 1 117 ? -14.516 39.348 42.072 1.00 41.34 117 ARG A CA 1
ATOM 923 C C . ARG A 1 117 ? -13.494 40.490 42.006 1.00 41.34 117 ARG A C 1
ATOM 925 O O . ARG A 1 117 ? -12.790 40.727 42.981 1.00 41.34 117 ARG A O 1
ATOM 932 N N . ALA A 1 118 ? -13.450 41.219 40.893 1.00 44.09 118 ALA A N 1
ATOM 933 C CA . ALA A 1 118 ? -12.601 42.402 40.748 1.00 44.09 118 ALA A CA 1
ATOM 934 C C . ALA A 1 118 ? -13.026 43.528 41.718 1.00 44.09 118 ALA A C 1
ATOM 936 O O . ALA A 1 118 ? -14.225 43.818 41.805 1.00 44.09 118 ALA A O 1
ATOM 937 N N . PRO A 1 119 ? -12.095 44.212 42.412 1.00 44.28 119 PRO A N 1
ATOM 938 C CA . PRO A 1 119 ? -12.396 45.482 43.050 1.00 44.28 119 PRO A CA 1
ATOM 939 C C . PRO A 1 119 ? -12.318 46.620 42.022 1.00 44.28 119 PRO A C 1
ATOM 941 O O . PRO A 1 119 ? -11.313 46.810 41.340 1.00 44.28 119 PRO A O 1
ATOM 944 N N . ARG A 1 120 ? -13.395 47.404 41.941 1.00 44.41 120 ARG A N 1
ATOM 945 C CA . ARG A 1 120 ? -13.433 48.704 41.263 1.00 44.41 120 ARG A CA 1
ATOM 946 C C . ARG A 1 120 ? -12.539 49.684 42.032 1.00 44.41 120 ARG A C 1
ATOM 948 O O . ARG A 1 120 ? -12.821 49.955 43.198 1.00 44.41 120 ARG A O 1
ATOM 955 N N . LYS A 1 121 ? -11.529 50.269 41.381 1.00 42.75 121 LYS A N 1
ATOM 956 C CA . LYS A 1 121 ? -11.006 51.588 41.759 1.00 42.75 121 LYS A CA 1
ATOM 957 C C . LYS A 1 121 ? -10.794 52.461 40.530 1.00 42.75 121 LYS A C 1
ATOM 959 O O . LYS A 1 121 ? -10.194 52.070 39.539 1.00 42.75 121 LYS A O 1
ATOM 964 N N . GLU A 1 122 ? -11.372 53.635 40.676 1.00 45.69 122 GLU A N 1
ATOM 965 C CA . GLU A 1 122 ? -11.446 54.792 39.806 1.00 45.69 122 GLU A CA 1
ATOM 966 C C . GLU A 1 122 ? -10.315 55.746 40.205 1.00 45.69 122 GLU A C 1
ATOM 968 O O . GLU A 1 122 ? -10.197 56.068 41.387 1.00 45.69 122 GLU A O 1
ATOM 973 N N . SER A 1 123 ? -9.459 56.160 39.265 1.00 43.81 123 SER A N 1
ATOM 974 C CA . SER A 1 123 ? -8.568 57.326 39.408 1.00 43.81 123 SER A CA 1
ATOM 975 C C . SER A 1 123 ? -8.098 57.832 38.030 1.00 43.81 123 SER A C 1
ATOM 977 O O . SER A 1 123 ? -7.233 57.222 37.413 1.00 43.81 123 SER A O 1
ATOM 979 N N . SER A 1 124 ? -8.702 58.944 37.591 1.00 46.44 124 SER A N 1
ATOM 980 C CA . SER A 1 124 ? -8.106 60.119 36.910 1.00 46.44 124 SER A CA 1
ATOM 981 C C . SER A 1 124 ? -7.269 59.980 35.613 1.00 46.44 124 SER A C 1
ATOM 983 O O . SER A 1 124 ? -6.145 59.489 35.619 1.00 46.44 124 SER A O 1
ATOM 985 N N . GLU A 1 125 ? -7.819 60.563 34.539 1.00 45.72 125 GLU A N 1
ATOM 986 C CA . GLU A 1 125 ? -7.271 60.962 33.217 1.00 45.72 125 GLU A CA 1
ATOM 987 C C . GLU A 1 125 ? -6.148 62.058 33.262 1.00 45.72 125 GLU A C 1
ATOM 989 O O . GLU A 1 125 ? -5.844 62.525 34.359 1.00 45.72 125 GLU A O 1
ATOM 994 N N . PRO A 1 126 ? -5.701 62.714 32.145 1.00 56.50 126 PRO A N 1
ATOM 995 C CA . PRO A 1 126 ? -5.151 62.307 30.815 1.00 56.50 126 PRO A CA 1
ATOM 996 C C . PRO A 1 126 ? -3.870 63.164 30.446 1.00 56.50 126 PRO A C 1
ATOM 998 O O . PRO A 1 126 ? -3.208 63.641 31.364 1.00 56.50 126 PRO A O 1
ATOM 1001 N N . PRO A 1 127 ? -3.559 63.598 29.187 1.00 57.38 127 PRO A N 1
ATOM 1002 C CA . PRO A 1 127 ? -3.213 62.946 27.894 1.00 57.38 127 PRO A CA 1
ATOM 1003 C C . PRO A 1 127 ? -1.804 63.364 27.340 1.00 57.38 127 PRO A C 1
ATOM 1005 O O . PRO A 1 127 ? -1.193 64.280 27.883 1.00 57.38 127 PRO A O 1
ATOM 1008 N N . LYS A 1 128 ? -1.321 62.808 26.195 1.00 40.47 128 LYS A N 1
ATOM 1009 C CA . LYS A 1 128 ? -0.660 63.570 25.076 1.00 40.47 128 LYS A CA 1
ATOM 1010 C C . LYS A 1 128 ? -0.090 62.723 23.906 1.00 40.47 128 LYS A C 1
ATOM 1012 O O . LYS A 1 128 ? 0.702 61.821 24.129 1.00 40.47 128 LYS A O 1
ATOM 1017 N N . GLY A 1 129 ? -0.387 63.171 22.670 1.00 43.44 129 GLY A N 1
ATOM 1018 C CA . GLY A 1 129 ? 0.447 63.064 21.442 1.00 43.44 129 GLY A CA 1
ATOM 1019 C C . GLY A 1 129 ? 0.168 61.865 20.512 1.00 43.44 129 GLY A C 1
ATOM 1020 O O . GLY A 1 129 ? 0.511 60.748 20.861 1.00 43.44 129 GLY A O 1
ATOM 1021 N N . SER A 1 130 ? -0.613 61.985 19.421 1.00 48.91 130 SER A N 1
ATOM 1022 C CA . SER A 1 130 ? -0.242 62.386 18.029 1.0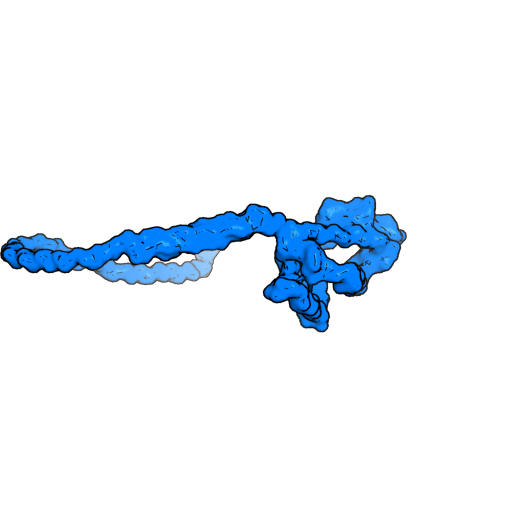0 48.91 130 SER A CA 1
ATOM 1023 C C . SER A 1 130 ? 0.821 61.457 17.384 1.00 48.91 130 SER A C 1
ATOM 1025 O O . SER A 1 130 ? 1.879 61.263 17.959 1.00 48.91 130 SER A O 1
ATOM 1027 N N . LYS A 1 131 ? 0.659 60.773 16.232 1.00 52.59 131 LYS A N 1
ATOM 1028 C CA . LYS A 1 131 ? 0.080 61.046 14.890 1.00 52.59 131 LYS A CA 1
ATOM 1029 C C . LYS A 1 131 ? -0.212 59.715 14.126 1.00 52.59 131 LYS A C 1
ATOM 1031 O O . LYS A 1 131 ? 0.267 58.670 14.558 1.00 52.59 131 LYS A O 1
ATOM 1036 N N . PRO A 1 132 ? -0.922 59.735 12.972 1.00 51.03 132 PRO A N 1
ATOM 1037 C CA . PRO A 1 132 ? -1.276 58.538 12.194 1.00 51.03 132 PRO A CA 1
ATOM 1038 C C . PRO A 1 132 ? -0.172 58.104 11.208 1.00 51.03 132 PRO A C 1
ATOM 1040 O O . PRO A 1 132 ? 0.515 58.953 10.640 1.00 51.03 132 PRO A O 1
ATOM 1043 N N . ALA A 1 133 ? -0.039 56.797 10.945 1.00 53.88 133 ALA A N 1
ATOM 1044 C CA . ALA A 1 133 ? 0.865 56.260 9.921 1.00 53.88 133 ALA A CA 1
ATOM 1045 C C . ALA A 1 133 ? 0.092 55.663 8.731 1.00 53.88 133 ALA A C 1
ATOM 1047 O O . ALA A 1 133 ? -0.764 54.794 8.876 1.00 53.88 133 ALA A O 1
ATOM 1048 N N . ALA A 1 134 ? 0.430 56.207 7.565 1.00 55.78 134 ALA A N 1
ATOM 1049 C CA . ALA A 1 134 ? -0.147 56.060 6.237 1.00 55.78 134 ALA A CA 1
ATOM 1050 C C . ALA A 1 134 ? -0.309 54.625 5.694 1.00 55.78 134 ALA A C 1
ATOM 1052 O O . ALA A 1 134 ? 0.445 53.704 6.007 1.00 55.78 134 ALA A O 1
ATOM 1053 N N . GLY A 1 135 ? -1.290 54.491 4.794 1.00 50.50 135 GLY A N 1
ATOM 1054 C CA . GLY A 1 135 ? -1.643 53.268 4.083 1.00 50.50 135 GLY A CA 1
ATOM 1055 C C . GLY A 1 135 ? -0.554 52.707 3.162 1.00 50.50 135 GLY A C 1
ATOM 1056 O O . GLY A 1 135 ? 0.298 53.413 2.624 1.00 50.50 135 GLY A O 1
ATOM 1057 N N . ARG A 1 136 ? -0.615 51.388 2.963 1.00 56.91 136 ARG A N 1
ATOM 1058 C CA . ARG A 1 136 ? 0.267 50.636 2.063 1.00 56.91 136 ARG A CA 1
ATOM 1059 C C . ARG A 1 136 ? -0.240 50.739 0.622 1.00 56.91 136 ARG A C 1
ATOM 1061 O O . ARG A 1 136 ? -1.363 50.332 0.340 1.00 56.91 136 ARG A O 1
ATOM 1068 N N . LYS A 1 137 ? 0.593 51.238 -0.297 1.00 57.38 137 LYS A N 1
ATOM 1069 C CA . LYS A 1 137 ? 0.342 51.144 -1.746 1.00 57.38 137 LYS A CA 1
ATOM 1070 C C . LYS A 1 137 ? 0.667 49.729 -2.271 1.00 57.38 137 LYS A C 1
ATOM 1072 O O . LYS A 1 137 ? 1.631 49.128 -1.792 1.00 57.38 137 LYS A O 1
ATOM 1077 N N . PRO A 1 138 ? -0.090 49.196 -3.249 1.00 61.34 138 PRO A N 1
ATOM 1078 C CA . PRO A 1 138 ? 0.188 47.900 -3.871 1.00 61.34 138 PRO A CA 1
ATOM 1079 C C . PRO A 1 138 ? 1.348 47.957 -4.884 1.00 61.34 138 PRO A C 1
ATOM 1081 O O . PRO A 1 138 ? 1.616 48.995 -5.487 1.00 61.34 138 PRO A O 1
ATOM 1084 N N . LYS A 1 139 ? 2.040 46.819 -5.054 1.00 65.69 139 LYS A N 1
ATOM 1085 C CA . LYS A 1 139 ? 3.229 46.652 -5.915 1.00 65.69 139 LYS A CA 1
ATOM 1086 C C . LYS A 1 139 ? 2.885 46.706 -7.418 1.00 65.69 139 LYS A C 1
ATOM 1088 O O . LYS A 1 139 ? 1.847 46.168 -7.803 1.00 65.69 139 LYS A O 1
ATOM 1093 N N . PRO A 1 140 ? 3.761 47.273 -8.271 1.00 63.34 140 PRO A N 1
ATOM 1094 C CA . PRO A 1 140 ? 3.560 47.295 -9.717 1.00 63.34 140 PRO A CA 1
ATOM 1095 C C . PRO A 1 140 ? 3.844 45.939 -10.388 1.00 63.34 140 PRO A C 1
ATOM 1097 O O . PRO A 1 140 ? 4.680 45.152 -9.942 1.00 63.34 140 PRO A O 1
ATOM 1100 N N . ARG A 1 141 ? 3.103 45.701 -11.474 1.00 59.16 141 ARG A N 1
ATOM 1101 C CA . ARG A 1 141 ? 3.118 44.536 -12.370 1.00 59.16 141 ARG A CA 1
ATOM 1102 C C . ARG A 1 141 ? 4.332 44.630 -13.309 1.00 59.16 141 ARG A C 1
ATOM 1104 O O . ARG A 1 141 ? 4.538 45.679 -13.904 1.00 59.16 141 ARG A O 1
ATOM 1111 N N . GLN A 1 142 ? 5.125 43.565 -13.426 1.00 66.44 142 GLN A N 1
ATOM 1112 C CA . GLN A 1 142 ? 6.262 43.503 -14.355 1.00 66.44 142 GLN A CA 1
ATOM 1113 C C . GLN A 1 142 ? 5.755 43.305 -15.793 1.00 66.44 142 GLN A C 1
ATOM 1115 O O . GLN A 1 142 ? 4.921 42.431 -16.028 1.00 66.44 142 GLN A O 1
ATOM 1120 N N . THR A 1 143 ? 6.250 44.108 -16.733 1.00 64.56 143 THR A N 1
ATOM 1121 C CA . THR A 1 143 ? 6.137 43.885 -18.184 1.00 64.56 143 THR A CA 1
ATOM 1122 C C . THR A 1 143 ? 7.472 43.360 -18.725 1.00 64.56 143 THR A C 1
ATOM 1124 O O . THR A 1 143 ? 8.513 43.744 -18.187 1.00 64.56 143 THR A O 1
ATOM 1127 N N . PRO A 1 144 ? 7.466 42.480 -19.741 1.00 66.12 144 PRO A N 1
ATOM 1128 C CA . PRO A 1 144 ? 8.678 41.940 -20.348 1.00 66.12 144 PRO A CA 1
ATOM 1129 C C . PRO A 1 144 ? 9.128 42.803 -21.531 1.00 66.12 144 PRO A C 1
ATOM 1131 O O . PRO A 1 144 ? 8.267 43.327 -22.224 1.00 66.12 144 PRO A O 1
ATOM 1134 N N . GLU A 1 145 ? 10.445 42.914 -21.722 1.00 52.22 145 GLU A N 1
ATOM 1135 C CA . GLU A 1 145 ? 11.225 43.345 -22.909 1.00 52.22 145 GLU A CA 1
ATOM 1136 C C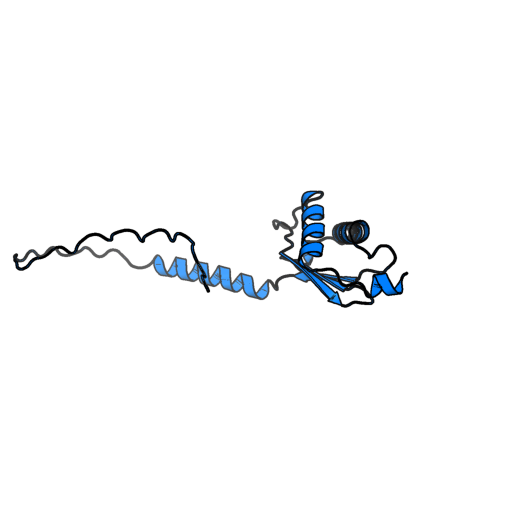 . GLU A 1 145 ? 12.591 43.806 -22.351 1.00 52.22 145 GLU A C 1
ATOM 1138 O O . GLU A 1 145 ? 12.652 44.278 -21.219 1.00 52.22 145 GLU A O 1
ATOM 1143 N N . THR A 1 146 ? 13.770 43.642 -22.938 1.00 55.16 146 THR A N 1
ATOM 1144 C CA . THR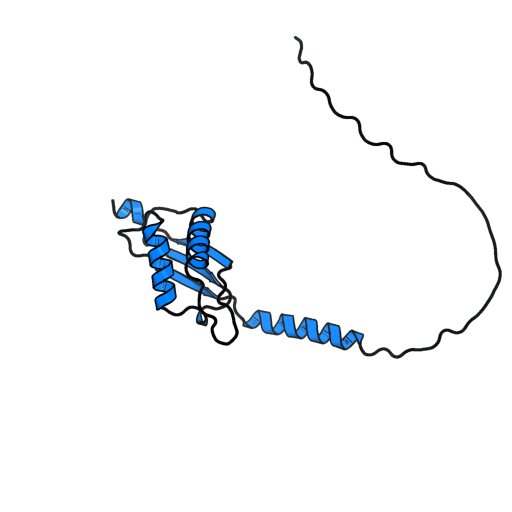 A 1 146 ? 14.268 43.418 -24.302 1.00 55.16 146 THR A CA 1
ATOM 1145 C C . THR A 1 146 ? 15.769 43.159 -24.100 1.00 55.16 146 THR A C 1
ATOM 1147 O O . THR A 1 146 ? 16.400 43.903 -23.348 1.00 55.16 146 THR A O 1
ATOM 1150 N N . TRP A 1 147 ? 16.362 42.146 -24.732 1.00 58.44 147 TRP A N 1
ATOM 1151 C CA . TRP A 1 147 ? 17.826 42.059 -24.835 1.00 58.44 147 TRP A CA 1
ATOM 1152 C C . TRP A 1 147 ? 18.202 42.398 -26.273 1.00 58.44 147 TRP A C 1
ATOM 1154 O O . TRP A 1 147 ? 18.100 41.548 -27.153 1.00 58.44 147 TRP A O 1
ATOM 1164 N N . ASP A 1 148 ? 18.556 43.663 -26.485 1.00 55.03 148 ASP A N 1
ATOM 1165 C CA . ASP A 1 148 ? 19.249 44.136 -27.680 1.00 55.03 148 ASP A CA 1
ATOM 1166 C C . ASP A 1 148 ? 20.767 43.987 -27.503 1.00 55.03 148 ASP A C 1
ATOM 1168 O O . ASP A 1 148 ? 21.289 44.210 -26.403 1.00 55.03 148 ASP A O 1
ATOM 1172 N N . LEU A 1 149 ? 21.407 43.739 -28.654 1.00 43.41 149 LEU A N 1
ATOM 1173 C CA . LEU A 1 149 ? 22.840 43.715 -29.005 1.00 43.41 149 LEU A CA 1
ATOM 1174 C C . LEU A 1 149 ? 23.562 42.361 -28.921 1.00 43.41 149 LEU A C 1
ATOM 1176 O O . LEU A 1 149 ? 23.924 41.908 -27.813 1.00 43.41 149 LEU A O 1
#

pLDDT: mean 76.52, std 19.67, range [40.47, 96.25]

Sequence (149 aa):
NLHKQASHRVTTPELNRVIQDALARNPPPMRRGKNPRVYFATQASTNPPTLVLFCNGKSLFDPPYLRYIEKAIRDNLSFADVAINLVIQGKNQKGVAKKEAVEAEEAEATRVHPRHRAPRKESSEPPKGSKPAAGRKPKPRQTPETWDL

Foldseek 3Di:
DQLCLQQDADDQVQLFVLLVVLCVVPPQDFDPNDGKDWDGKHFPDGRHTEIETEIQDPVSDDPVNVVSSVVSCCVRDSNVPGDYHYHYDHDDCVPVVVVVVVVVVVVVVVPDDDDDDDDDDDDDDDDDDDDDDDDDDDDDDDDDDDDDD

Radius of gyration: 30.41 Å; chains: 1; bounding box: 38×78×72 Å